Protein AF-A0A524CNY7-F1 (afdb_monomer_lite)

Secondary structure (DSSP, 8-state):
-HHHHHHHHHHHHHHHHHHHHHHHT-HHHHHHHHTTHHHHHHHHHHHHHHHHHHHHHHHHHHHTTS--GGG---S-SSHHHHHHHHHHHHHHHHHHHHHHHHHHGGGGTS--TTS-----

Sequence (120 aa):
MIEWINFICLILGVMLFCYFYTISLQPKKRSKTKGEQAWKQASLHRTIAGFFEFTIVLNIVLWIWFPIPQLNWKIHPNFLIGFIIGVIITIFGLILMIKGMIDAGSETIRPSETTEMYGG

Foldseek 3Di:
DVQVVLVVLLVVLVVLLCVLQVQLVPLVVCCVPVNPVSQVSSLVSLVVSVVSVVSNVVSVVVCVVRPPPVPPDAPDPDPVVSVVVVVVVVVVVVVVVVVVCVVCPPCSRGNDPPDDDDPD

Structure (mmCIF, N/CA/C/O backbone):
data_AF-A0A524CNY7-F1
#
_entry.id   AF-A0A524CNY7-F1
#
loop_
_atom_site.group_PDB
_atom_site.id
_atom_site.type_symbol
_atom_site.label_atom_id
_atom_site.label_alt_id
_atom_site.label_comp_id
_atom_site.label_asym_id
_atom_site.label_entity_id
_atom_site.label_seq_id
_atom_site.pdbx_PDB_ins_code
_atom_site.Cartn_x
_atom_site.Cartn_y
_atom_site.Cartn_z
_atom_site.occupancy
_atom_site.B_iso_or_equiv
_atom_site.auth_seq_id
_atom_site.auth_comp_id
_atom_site.auth_asym_id
_atom_site.auth_atom_id
_atom_site.pdbx_PDB_model_num
ATOM 1 N N . MET A 1 1 ? 18.105 -15.028 -6.477 1.00 88.00 1 MET A N 1
ATOM 2 C CA . MET A 1 1 ? 17.626 -15.265 -5.091 1.00 88.00 1 MET A CA 1
ATOM 3 C C . MET A 1 1 ? 16.965 -14.025 -4.491 1.00 88.00 1 MET A C 1
ATOM 5 O O . MET A 1 1 ? 15.888 -14.156 -3.924 1.00 88.00 1 MET A O 1
ATOM 9 N N . ILE A 1 2 ? 17.580 -12.840 -4.599 1.00 93.75 2 ILE A N 1
ATOM 10 C CA . ILE A 1 2 ? 17.047 -11.577 -4.050 1.00 93.75 2 ILE A CA 1
ATOM 11 C C . ILE A 1 2 ? 15.695 -11.207 -4.683 1.00 93.75 2 ILE A C 1
ATOM 13 O O . ILE A 1 2 ? 14.775 -10.822 -3.971 1.00 93.75 2 ILE A O 1
ATOM 17 N N . GLU A 1 3 ? 15.543 -11.402 -5.993 1.00 94.56 3 GLU A N 1
ATOM 18 C CA . GLU A 1 3 ? 14.304 -11.178 -6.744 1.00 94.56 3 GLU A CA 1
ATOM 19 C C . GLU A 1 3 ? 13.132 -12.020 -6.210 1.00 94.56 3 GLU A C 1
ATOM 21 O O . GLU A 1 3 ? 12.016 -11.523 -6.063 1.00 94.56 3 GLU A O 1
ATOM 26 N N . TRP A 1 4 ? 13.399 -13.270 -5.818 1.00 95.50 4 TRP A N 1
ATOM 27 C CA . TRP A 1 4 ? 12.403 -14.157 -5.212 1.00 95.50 4 TRP A CA 1
ATOM 28 C C . TRP A 1 4 ? 12.077 -13.771 -3.770 1.00 95.50 4 TRP A C 1
ATOM 30 O O . TRP A 1 4 ? 10.918 -13.851 -3.377 1.00 95.50 4 TRP A O 1
ATOM 40 N N . ILE A 1 5 ? 13.064 -13.310 -2.994 1.00 95.81 5 ILE A N 1
ATOM 41 C CA . ILE A 1 5 ? 12.825 -12.775 -1.646 1.00 95.81 5 ILE A CA 1
ATOM 42 C C . ILE A 1 5 ? 11.940 -11.527 -1.730 1.00 95.81 5 ILE A C 1
ATOM 44 O O . ILE A 1 5 ? 10.933 -11.463 -1.034 1.00 95.81 5 ILE A O 1
ATOM 48 N N . ASN A 1 6 ? 12.259 -10.585 -2.624 1.00 96.44 6 ASN A N 1
ATOM 49 C CA . ASN A 1 6 ? 11.445 -9.393 -2.881 1.00 96.44 6 ASN A CA 1
ATOM 50 C C . ASN A 1 6 ? 10.010 -9.773 -3.283 1.00 96.44 6 ASN A C 1
ATOM 52 O O . ASN A 1 6 ? 9.043 -9.244 -2.745 1.00 96.44 6 ASN A O 1
ATOM 56 N N . PHE A 1 7 ? 9.850 -10.755 -4.174 1.00 95.38 7 PHE A N 1
ATOM 57 C CA . PHE A 1 7 ? 8.524 -11.230 -4.564 1.00 95.38 7 PHE A CA 1
ATOM 58 C C . PHE A 1 7 ? 7.747 -11.870 -3.409 1.00 95.38 7 PHE A C 1
ATOM 60 O O . PHE A 1 7 ? 6.581 -11.547 -3.209 1.00 95.38 7 PHE A O 1
ATOM 67 N N . ILE A 1 8 ? 8.370 -12.738 -2.610 1.00 96.62 8 ILE A N 1
ATOM 68 C CA . ILE A 1 8 ? 7.708 -13.354 -1.450 1.00 96.62 8 ILE A CA 1
ATOM 69 C C . ILE A 1 8 ? 7.322 -12.279 -0.425 1.00 96.62 8 ILE A C 1
ATOM 71 O O . ILE A 1 8 ? 6.197 -12.292 0.073 1.00 96.62 8 ILE A O 1
ATOM 75 N N . CYS A 1 9 ? 8.209 -11.317 -0.153 1.00 97.06 9 CYS A N 1
ATOM 76 C CA . CYS A 1 9 ? 7.926 -10.172 0.713 1.00 97.06 9 CYS A CA 1
ATOM 77 C C . CYS A 1 9 ? 6.752 -9.335 0.193 1.00 97.06 9 CYS A C 1
ATOM 79 O O . CYS A 1 9 ? 5.884 -8.961 0.980 1.00 97.06 9 CYS A O 1
ATOM 81 N N . LEU A 1 10 ? 6.685 -9.091 -1.120 1.00 96.81 10 LEU A N 1
ATOM 82 C CA . LEU A 1 10 ? 5.558 -8.419 -1.763 1.00 96.81 10 LEU A CA 1
ATOM 83 C C . LEU A 1 10 ? 4.250 -9.186 -1.535 1.00 96.81 10 LEU A C 1
ATOM 85 O O . LEU A 1 10 ? 3.279 -8.600 -1.066 1.00 96.81 10 LEU A O 1
ATOM 89 N N . ILE A 1 11 ? 4.227 -10.492 -1.820 1.00 97.62 11 ILE A N 1
ATOM 90 C CA . ILE A 1 11 ? 3.025 -11.328 -1.673 1.00 97.62 11 ILE A CA 1
ATOM 91 C C . ILE A 1 11 ? 2.552 -11.375 -0.216 1.00 97.62 11 ILE A C 1
ATOM 93 O O . ILE A 1 11 ? 1.370 -11.154 0.056 1.00 97.62 11 ILE A O 1
ATOM 97 N N . LEU A 1 12 ? 3.465 -11.607 0.731 1.00 98.25 12 LEU A N 1
ATOM 98 C CA . LEU A 1 12 ? 3.138 -11.596 2.159 1.00 98.25 12 LEU A CA 1
ATOM 99 C C . LEU A 1 12 ? 2.657 -10.214 2.613 1.00 98.25 12 LEU A C 1
ATOM 101 O O . LEU A 1 12 ? 1.682 -10.124 3.358 1.00 98.25 12 LEU A O 1
ATOM 105 N N . GLY A 1 13 ? 3.293 -9.144 2.129 1.00 98.06 13 GLY A N 1
ATOM 106 C CA . GLY A 1 13 ? 2.878 -7.768 2.379 1.00 98.06 13 GLY A CA 1
ATOM 107 C C . GLY A 1 13 ? 1.446 -7.511 1.919 1.00 98.06 13 GLY A C 1
ATOM 108 O O . GLY A 1 13 ? 0.642 -7.023 2.708 1.00 98.06 13 GLY A O 1
ATOM 109 N N . VAL A 1 14 ? 1.095 -7.914 0.690 1.00 98.06 14 VAL A N 1
ATOM 110 C CA . VAL A 1 14 ? -0.273 -7.802 0.149 1.00 98.06 14 VAL A CA 1
ATOM 111 C C . VAL A 1 14 ? -1.267 -8.584 1.004 1.00 98.06 14 VAL A C 1
ATOM 113 O O . VAL A 1 14 ? -2.295 -8.036 1.396 1.00 98.06 14 VAL A O 1
ATOM 116 N N . MET A 1 15 ? -0.963 -9.837 1.352 1.00 98.38 15 MET A N 1
ATOM 117 C CA . MET A 1 15 ? -1.851 -10.653 2.187 1.00 98.38 15 MET A CA 1
ATOM 118 C C . MET A 1 15 ? -2.107 -10.016 3.559 1.00 98.38 15 MET A C 1
ATOM 120 O O . MET A 1 15 ? -3.256 -9.941 4.003 1.00 98.38 15 MET A O 1
ATOM 124 N N . LEU A 1 16 ? -1.051 -9.540 4.224 1.00 98.31 16 LEU A N 1
ATOM 125 C CA . LEU A 1 16 ? -1.146 -8.913 5.542 1.00 98.31 16 LEU A CA 1
ATOM 126 C C . LEU A 1 16 ? -1.852 -7.556 5.470 1.00 98.31 16 LEU A C 1
ATOM 128 O O . LEU A 1 16 ? -2.717 -7.286 6.305 1.00 98.31 16 LEU A O 1
ATOM 132 N N . PHE A 1 17 ? -1.558 -6.743 4.451 1.00 98.31 17 PHE A N 1
ATOM 133 C CA . PHE A 1 17 ? -2.292 -5.512 4.166 1.00 98.31 17 PHE A CA 1
ATOM 134 C C . PHE A 1 17 ? -3.787 -5.796 4.024 1.00 98.31 17 PHE A C 1
ATOM 136 O O . PHE A 1 17 ? -4.583 -5.238 4.775 1.00 98.31 17 PHE A O 1
ATOM 143 N N . CYS A 1 18 ? -4.174 -6.712 3.129 1.00 97.81 18 CYS A N 1
ATOM 144 C CA . CYS A 1 18 ? -5.575 -7.054 2.898 1.00 97.81 18 CYS A CA 1
ATOM 145 C C . CYS A 1 18 ? -6.260 -7.530 4.182 1.00 97.81 18 CYS A C 1
ATOM 147 O O . CYS A 1 18 ? -7.370 -7.088 4.483 1.00 97.81 18 CYS A O 1
ATOM 149 N N . TYR A 1 19 ? -5.599 -8.387 4.963 1.00 97.94 19 TYR A N 1
ATOM 150 C CA . TYR A 1 19 ? -6.128 -8.879 6.231 1.00 97.94 19 TYR A CA 1
ATOM 151 C C . TYR A 1 19 ? -6.374 -7.742 7.236 1.00 97.94 19 TYR A C 1
ATOM 153 O O . TYR A 1 19 ? -7.501 -7.554 7.705 1.00 97.94 19 TYR A O 1
ATOM 161 N N . PHE A 1 20 ? -5.346 -6.945 7.542 1.00 97.62 20 PHE A N 1
ATOM 162 C CA . PHE A 1 20 ? -5.448 -5.880 8.540 1.00 97.62 20 PHE A CA 1
ATOM 163 C C . PHE A 1 20 ? -6.355 -4.738 8.089 1.00 97.62 20 PHE A C 1
ATOM 165 O O . PHE A 1 20 ? -7.168 -4.251 8.882 1.00 97.62 20 PHE A O 1
ATOM 172 N N . TYR A 1 21 ? -6.284 -4.362 6.814 1.00 96.56 21 TYR A N 1
ATOM 173 C CA . TYR A 1 21 ? -7.129 -3.324 6.245 1.00 96.56 21 TYR A CA 1
ATOM 174 C C . TYR A 1 21 ? -8.603 -3.736 6.279 1.00 96.56 21 TYR A C 1
ATOM 176 O O . TYR A 1 21 ? -9.420 -3.004 6.833 1.00 96.56 21 TYR A O 1
ATOM 184 N N . THR A 1 22 ? -8.949 -4.948 5.830 1.00 95.69 22 THR A N 1
ATOM 185 C CA . THR A 1 22 ? -10.340 -5.447 5.854 1.00 95.69 22 THR A CA 1
ATOM 186 C C . THR A 1 22 ? -10.926 -5.450 7.265 1.00 95.69 22 THR A C 1
ATOM 188 O O . THR A 1 22 ? -12.080 -5.072 7.477 1.00 95.69 22 THR A O 1
ATOM 191 N N . ILE A 1 23 ? -10.122 -5.841 8.254 1.00 94.00 23 ILE A N 1
ATOM 192 C CA . ILE A 1 23 ? -10.515 -5.823 9.664 1.00 94.00 23 ILE A CA 1
ATOM 193 C C . ILE A 1 23 ? -10.704 -4.386 10.181 1.00 94.00 23 ILE A C 1
ATOM 195 O O . ILE A 1 23 ? -11.592 -4.147 11.008 1.00 94.00 23 ILE A O 1
ATOM 199 N N . SER A 1 24 ? -9.887 -3.439 9.711 1.00 94.19 24 SER A N 1
ATOM 200 C CA . SER A 1 24 ? -9.971 -2.020 10.081 1.00 94.19 24 SER A CA 1
ATOM 201 C C . SER A 1 24 ? -11.230 -1.327 9.547 1.00 94.19 24 SER A C 1
ATOM 203 O O . SER A 1 24 ? -11.705 -0.392 10.182 1.00 94.19 24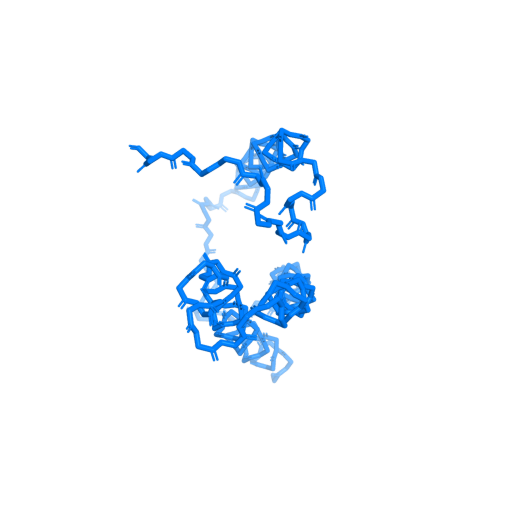 SER A O 1
ATOM 205 N N . LEU A 1 25 ? -11.814 -1.820 8.446 1.00 91.94 25 LEU A N 1
ATOM 206 C CA . LEU A 1 25 ? -13.017 -1.255 7.814 1.00 91.94 25 LEU A CA 1
ATOM 207 C C . LEU A 1 25 ? -14.329 -1.596 8.538 1.00 91.94 25 LEU A C 1
ATOM 209 O O . LEU A 1 25 ? -15.381 -1.066 8.193 1.00 91.94 25 LEU A O 1
ATOM 213 N N . GLN A 1 26 ? -14.305 -2.485 9.537 1.00 91.44 26 GLN A N 1
ATOM 214 C CA . GLN A 1 26 ? -15.521 -2.980 10.199 1.00 91.44 26 GLN A CA 1
ATOM 215 C C . GLN A 1 26 ? -15.649 -2.579 11.686 1.00 91.44 26 GLN A C 1
ATOM 217 O O . GLN A 1 26 ? -16.123 -3.399 12.487 1.00 91.44 26 GLN A O 1
ATOM 222 N N . PRO A 1 27 ? -15.271 -1.354 12.117 1.00 90.75 27 PRO A N 1
ATOM 223 C CA . PRO A 1 27 ? -15.294 -0.993 13.534 1.00 90.75 27 PRO A CA 1
ATOM 224 C C . PRO A 1 27 ? -16.713 -1.040 14.107 1.00 90.75 27 PRO A C 1
ATOM 226 O O . PRO A 1 27 ? -16.907 -1.615 15.172 1.00 90.75 27 PRO A O 1
ATOM 229 N N . LYS A 1 28 ? -17.722 -0.577 13.356 1.00 90.31 28 LYS A N 1
ATOM 230 C CA . LYS A 1 28 ? -19.141 -0.584 13.759 1.00 90.31 28 LYS A CA 1
ATOM 231 C C . LYS A 1 28 ? -19.719 -1.987 13.972 1.00 90.31 28 LYS A C 1
ATOM 233 O O . LYS A 1 28 ? -20.543 -2.207 14.854 1.00 90.31 28 LYS A O 1
ATOM 238 N N . LYS A 1 29 ? -19.293 -2.974 13.176 1.00 90.81 29 LYS A N 1
ATOM 239 C CA . LYS A 1 29 ? -19.693 -4.377 13.387 1.00 90.81 29 LYS A CA 1
ATOM 240 C C . LYS A 1 29 ? -19.050 -4.930 14.657 1.00 9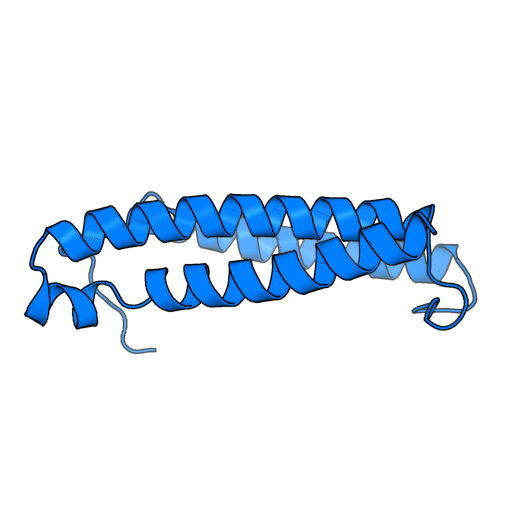0.81 29 LYS A C 1
ATOM 242 O O . LYS A 1 29 ? -19.698 -5.641 15.419 1.00 90.81 29 LYS A O 1
ATOM 247 N N . ARG A 1 30 ? -17.779 -4.593 14.889 1.00 91.12 30 ARG A N 1
ATOM 248 C CA . ARG A 1 30 ? -16.997 -5.071 16.036 1.00 91.12 30 ARG A CA 1
ATOM 249 C C . ARG A 1 30 ? -17.378 -4.378 17.344 1.00 91.12 30 ARG A C 1
ATOM 251 O O . ARG A 1 30 ? -17.316 -5.032 18.387 1.00 91.12 30 ARG A O 1
ATOM 258 N N . SER A 1 31 ? -17.819 -3.121 17.307 1.00 93.56 31 SER A N 1
ATOM 259 C CA . SER A 1 31 ? -18.239 -2.366 18.494 1.00 93.56 31 SER A CA 1
ATOM 260 C C . SER A 1 31 ? -19.445 -3.001 19.186 1.00 93.56 31 SER A C 1
ATOM 262 O O . SER A 1 31 ? -19.501 -2.989 20.409 1.00 93.56 31 SER A O 1
ATOM 264 N N . LYS A 1 32 ? -20.319 -3.708 18.452 1.00 92.12 32 LYS A N 1
ATOM 265 C CA . LYS A 1 32 ? -21.407 -4.518 19.042 1.00 92.12 32 LYS A CA 1
ATOM 266 C C . LYS A 1 32 ? -20.923 -5.548 20.070 1.00 92.12 32 LYS A C 1
ATOM 268 O O . LYS A 1 32 ? -21.668 -5.905 20.969 1.00 92.12 32 LYS A O 1
ATOM 273 N N . THR A 1 33 ? -19.692 -6.037 19.916 1.00 93.31 33 THR A N 1
ATOM 274 C CA . THR A 1 33 ? -19.088 -7.043 20.810 1.00 93.31 33 THR A CA 1
ATOM 275 C C . THR A 1 33 ? -18.006 -6.477 21.727 1.00 93.31 33 THR A C 1
ATOM 277 O O . THR A 1 33 ? -17.840 -6.963 22.838 1.00 93.31 33 THR A O 1
ATOM 280 N N . LYS A 1 34 ? -17.246 -5.473 21.268 1.00 89.75 34 LYS A N 1
ATOM 281 C CA . LYS A 1 34 ? -16.052 -4.945 21.958 1.00 89.75 34 LYS A CA 1
ATOM 282 C C . LYS A 1 34 ? -16.199 -3.491 22.427 1.00 89.75 34 LYS A C 1
ATOM 284 O O . LYS A 1 34 ? -15.244 -2.931 22.960 1.00 89.75 34 LYS A O 1
ATOM 289 N N . GLY A 1 35 ? -17.355 -2.869 22.200 1.00 91.62 35 GLY A N 1
ATOM 290 C CA . GLY A 1 35 ? -17.619 -1.468 22.528 1.00 91.62 35 GLY A CA 1
ATOM 291 C C . GLY A 1 35 ? -16.613 -0.508 21.890 1.00 91.62 35 GLY A C 1
ATOM 292 O O . GLY A 1 35 ? -16.142 -0.723 20.769 1.00 91.62 35 GLY A O 1
ATOM 293 N N . GLU A 1 36 ? -16.238 0.524 22.645 1.00 88.62 36 GLU A N 1
ATOM 294 C CA . GLU A 1 36 ? -15.321 1.590 22.221 1.00 88.62 36 GLU A CA 1
ATOM 295 C C . GLU A 1 36 ? -13.928 1.068 21.812 1.00 88.62 36 GLU A C 1
ATOM 297 O O . GLU A 1 36 ? -13.271 1.614 20.921 1.00 88.62 36 GLU A O 1
ATOM 302 N N . GLN A 1 37 ? -13.476 -0.048 22.402 1.00 91.25 37 GLN A N 1
ATOM 303 C CA . GLN A 1 37 ? -12.174 -0.639 22.073 1.00 91.25 37 GLN A CA 1
ATOM 304 C C . GLN A 1 37 ? -12.072 -1.055 20.599 1.00 91.25 37 GLN A C 1
ATOM 306 O O . GLN A 1 37 ? -10.966 -1.096 20.053 1.00 91.25 37 GLN A O 1
ATOM 311 N N . ALA A 1 38 ? -13.199 -1.341 19.936 1.00 92.75 38 ALA A N 1
ATOM 312 C CA . ALA A 1 38 ? -13.222 -1.684 18.518 1.00 92.75 38 ALA A CA 1
ATOM 313 C C . ALA A 1 38 ? -12.665 -0.560 17.631 1.00 92.75 38 ALA A C 1
ATOM 315 O O . ALA A 1 38 ? -11.969 -0.857 16.661 1.00 92.75 38 ALA A O 1
ATOM 316 N N . TRP A 1 39 ? -12.909 0.705 17.983 1.00 92.38 39 TRP A N 1
ATOM 317 C CA . TRP A 1 39 ? -12.450 1.873 17.226 1.00 92.38 39 TRP A CA 1
ATOM 318 C C . TRP A 1 39 ? -10.944 2.096 17.377 1.00 92.38 39 TRP A C 1
ATOM 320 O O . TRP A 1 39 ? -10.229 2.231 16.383 1.00 92.38 39 TRP A O 1
ATOM 330 N N . LYS A 1 40 ? -10.431 2.006 18.613 1.00 91.94 40 LYS A N 1
ATOM 331 C CA . LYS A 1 40 ? -8.983 2.072 18.892 1.00 91.94 40 LYS A CA 1
ATOM 332 C C . LYS A 1 40 ? -8.235 0.947 18.179 1.00 91.94 40 LYS A C 1
ATOM 334 O O . LYS A 1 40 ? -7.213 1.180 17.536 1.00 91.94 40 LYS A O 1
ATOM 339 N N . GLN A 1 41 ? -8.787 -0.266 18.233 1.00 93.94 41 GLN A N 1
ATOM 340 C CA . GLN A 1 41 ? -8.254 -1.406 17.496 1.00 93.94 41 GLN A CA 1
ATOM 341 C C . GLN A 1 41 ? -8.294 -1.160 15.989 1.00 93.94 41 GLN A C 1
ATOM 343 O O . GLN A 1 41 ? -7.307 -1.440 15.322 1.00 93.94 41 GLN A O 1
ATOM 348 N N . ALA A 1 42 ? -9.394 -0.661 15.426 1.00 94.19 42 ALA A N 1
ATOM 349 C CA . ALA A 1 42 ? -9.483 -0.389 13.993 1.00 94.19 42 ALA A CA 1
ATOM 350 C C . ALA A 1 42 ? -8.405 0.599 13.530 1.00 94.19 42 ALA A C 1
ATOM 352 O O . ALA A 1 42 ? -7.736 0.320 12.540 1.00 94.19 42 ALA A O 1
ATOM 353 N N . SER A 1 43 ? -8.158 1.668 14.294 1.00 94.06 43 SER A N 1
ATOM 354 C CA . SER A 1 43 ? -7.065 2.602 14.002 1.00 94.06 43 SER A CA 1
ATOM 355 C C . SER A 1 43 ? -5.694 1.918 14.012 1.00 94.06 43 SER A C 1
ATOM 357 O O . SER A 1 43 ? -4.930 2.070 13.063 1.00 94.06 43 SER A O 1
ATOM 359 N N . LEU A 1 44 ? -5.412 1.082 15.020 1.00 95.50 44 LEU A N 1
ATOM 360 C CA . LEU A 1 44 ? -4.165 0.313 15.078 1.00 95.50 44 LEU A CA 1
ATOM 361 C C . LEU A 1 44 ? -3.999 -0.610 13.861 1.00 95.50 44 LEU A C 1
ATOM 363 O O . LEU A 1 44 ? -2.939 -0.615 13.240 1.00 95.50 44 LEU A O 1
ATOM 367 N N . HIS A 1 45 ? -5.041 -1.362 13.491 1.00 96.44 45 HIS A N 1
ATOM 368 C CA . HIS A 1 45 ? -4.994 -2.229 12.308 1.00 96.44 45 HIS A CA 1
ATOM 369 C C . HIS A 1 45 ? -4.763 -1.420 11.025 1.00 96.44 45 HIS A C 1
ATOM 371 O O . HIS A 1 45 ? -4.055 -1.891 10.143 1.00 96.44 45 HIS A O 1
ATOM 377 N N . ARG A 1 46 ? -5.305 -0.200 10.930 1.00 95.56 46 ARG A N 1
ATOM 378 C CA . ARG A 1 46 ? -5.103 0.694 9.782 1.00 95.56 46 ARG A CA 1
ATOM 379 C C . ARG A 1 46 ? -3.669 1.202 9.690 1.00 95.56 46 ARG A C 1
ATOM 381 O O . ARG A 1 46 ? -3.102 1.203 8.606 1.00 95.56 46 ARG A O 1
ATOM 388 N N . THR A 1 47 ? -3.055 1.546 10.822 1.00 95.69 47 THR A N 1
ATOM 389 C CA . THR A 1 47 ? -1.630 1.905 10.878 1.00 95.69 47 THR A CA 1
ATOM 390 C C . THR A 1 47 ? -0.740 0.728 10.480 1.00 95.69 47 THR A C 1
ATOM 392 O O . THR A 1 47 ? 0.184 0.895 9.689 1.00 95.69 47 THR A O 1
ATOM 395 N N . ILE A 1 48 ? -1.037 -0.476 10.983 1.00 97.38 48 ILE A N 1
ATOM 396 C CA . ILE A 1 48 ? -0.313 -1.699 10.608 1.00 97.38 48 ILE A CA 1
ATOM 397 C C . ILE A 1 48 ? -0.485 -1.985 9.109 1.00 97.38 48 ILE A C 1
ATOM 399 O O . ILE A 1 48 ? 0.490 -2.294 8.430 1.00 97.38 48 ILE A O 1
ATOM 403 N N . ALA A 1 49 ? -1.701 -1.839 8.575 1.00 97.12 49 ALA A N 1
ATOM 404 C CA . ALA A 1 49 ? -1.951 -1.958 7.145 1.00 97.12 49 ALA A CA 1
ATOM 405 C C . ALA A 1 49 ? -1.123 -0.933 6.353 1.00 97.12 49 ALA A C 1
ATOM 407 O O . ALA A 1 49 ? -0.413 -1.332 5.441 1.00 97.12 49 ALA A O 1
ATOM 408 N N . GLY A 1 50 ? -1.105 0.342 6.751 1.00 95.50 50 GLY A N 1
ATOM 409 C CA . GLY A 1 50 ? -0.289 1.373 6.095 1.00 95.50 50 GLY A CA 1
ATOM 410 C C . GLY A 1 50 ? 1.212 1.048 6.068 1.00 95.50 50 GLY A C 1
ATOM 411 O O . GLY A 1 50 ? 1.888 1.314 5.077 1.00 95.50 50 GLY A O 1
ATOM 412 N N . PHE A 1 51 ? 1.745 0.396 7.106 1.00 97.12 51 PHE A N 1
ATOM 413 C CA . PHE A 1 51 ? 3.124 -0.108 7.088 1.00 97.12 51 PHE A CA 1
ATOM 414 C C . PHE A 1 51 ? 3.339 -1.200 6.023 1.00 97.12 51 PHE A C 1
ATOM 416 O O . PHE A 1 51 ? 4.340 -1.181 5.298 1.00 97.12 51 PHE A O 1
ATOM 423 N N . PHE A 1 52 ? 2.400 -2.141 5.889 1.00 98.06 52 PHE A N 1
ATOM 424 C CA . PHE A 1 52 ? 2.460 -3.154 4.831 1.00 98.06 52 PHE A CA 1
ATOM 425 C C . PHE A 1 52 ? 2.254 -2.551 3.439 1.00 98.06 52 PHE A C 1
ATOM 427 O O . PHE A 1 52 ? 2.950 -2.954 2.515 1.00 98.06 52 PHE A O 1
ATOM 434 N N . GLU A 1 53 ? 1.384 -1.553 3.289 1.00 96.25 53 GLU A N 1
ATOM 435 C CA . GLU A 1 53 ? 1.217 -0.789 2.048 1.00 96.25 53 GLU A CA 1
ATOM 436 C C . GLU A 1 53 ? 2.525 -0.116 1.623 1.00 96.25 53 GLU A C 1
ATOM 438 O O . GLU A 1 53 ? 2.974 -0.281 0.489 1.00 96.25 53 GLU A O 1
ATOM 443 N N . PHE A 1 54 ? 3.209 0.554 2.552 1.00 95.75 54 PHE A N 1
ATOM 444 C CA . PHE A 1 54 ? 4.530 1.120 2.291 1.00 95.75 54 PHE A CA 1
ATOM 445 C C . PHE A 1 54 ? 5.547 0.043 1.883 1.00 95.75 54 PHE A C 1
ATOM 447 O O . PHE A 1 54 ? 6.302 0.219 0.926 1.00 95.75 54 PHE A O 1
ATOM 454 N N . THR A 1 55 ? 5.524 -1.109 2.559 1.00 97.00 55 THR A N 1
ATOM 455 C CA . THR A 1 55 ? 6.375 -2.256 2.214 1.00 97.00 55 THR A CA 1
ATOM 456 C C . THR A 1 55 ? 6.087 -2.758 0.794 1.00 97.00 55 THR A C 1
ATOM 458 O O . THR A 1 55 ? 7.022 -3.019 0.039 1.00 97.00 55 THR A O 1
ATOM 461 N N . ILE A 1 56 ? 4.817 -2.851 0.390 1.00 97.62 56 ILE A N 1
ATOM 462 C CA . ILE A 1 56 ? 4.397 -3.226 -0.970 1.00 97.62 56 ILE A CA 1
ATOM 463 C C . ILE A 1 56 ? 4.969 -2.243 -1.994 1.00 97.62 56 ILE A C 1
ATOM 465 O O . ILE A 1 56 ? 5.603 -2.676 -2.957 1.00 97.62 56 ILE A O 1
ATOM 469 N N . VAL A 1 57 ? 4.817 -0.933 -1.764 1.00 94.81 57 VAL A N 1
ATOM 470 C CA . VAL A 1 57 ? 5.355 0.109 -2.655 1.00 94.81 57 VAL A CA 1
ATOM 471 C C . VAL A 1 57 ? 6.871 -0.028 -2.804 1.00 94.81 57 VAL A C 1
ATOM 473 O O . VAL A 1 57 ? 7.373 -0.010 -3.927 1.00 94.81 57 VAL A O 1
ATOM 476 N N . LEU A 1 58 ? 7.602 -0.243 -1.704 1.00 95.69 58 LEU A N 1
ATOM 477 C CA . LEU A 1 58 ? 9.047 -0.478 -1.758 1.00 95.69 58 LEU A CA 1
ATOM 478 C C . LEU A 1 58 ? 9.408 -1.717 -2.586 1.00 95.69 58 LEU A C 1
ATOM 480 O O . LEU A 1 58 ? 10.311 -1.638 -3.415 1.00 95.69 58 LEU A O 1
ATOM 484 N N . ASN A 1 59 ? 8.705 -2.842 -2.413 1.00 96.19 59 ASN A N 1
ATOM 485 C CA . ASN A 1 59 ? 8.985 -4.061 -3.182 1.00 96.19 59 ASN A CA 1
ATOM 486 C C . ASN A 1 59 ? 8.659 -3.891 -4.681 1.00 96.19 59 ASN A C 1
ATOM 488 O O . ASN A 1 59 ? 9.377 -4.434 -5.523 1.00 96.19 59 ASN A O 1
ATOM 492 N N . ILE A 1 60 ? 7.616 -3.122 -5.027 1.00 92.06 60 ILE A N 1
ATOM 493 C CA . ILE A 1 60 ? 7.290 -2.760 -6.420 1.00 92.06 60 ILE A CA 1
ATOM 494 C C . ILE A 1 60 ? 8.404 -1.900 -7.021 1.00 92.06 60 ILE A C 1
ATOM 496 O O . ILE A 1 60 ? 8.843 -2.152 -8.140 1.00 92.06 60 ILE A O 1
ATOM 500 N N . VAL A 1 61 ? 8.899 -0.911 -6.274 1.00 91.06 61 VAL A N 1
ATOM 501 C CA . VAL A 1 61 ? 10.025 -0.072 -6.699 1.00 91.06 61 VAL A CA 1
ATOM 502 C C . VAL A 1 61 ? 11.276 -0.939 -6.896 1.00 91.06 61 VAL A C 1
ATOM 504 O O . VAL A 1 61 ? 11.887 -0.887 -7.960 1.00 91.06 61 VAL A O 1
ATOM 507 N N . LEU A 1 62 ? 11.597 -1.830 -5.951 1.00 92.88 62 LEU A N 1
ATOM 508 C CA . LEU A 1 62 ? 12.711 -2.783 -6.064 1.00 92.88 62 LEU A CA 1
ATOM 509 C C . LEU A 1 62 ? 12.599 -3.724 -7.273 1.00 92.88 62 LEU A C 1
ATOM 511 O O . LEU A 1 62 ? 13.626 -4.106 -7.837 1.00 92.88 62 LEU A O 1
ATOM 515 N N . TRP A 1 63 ? 11.383 -4.051 -7.721 1.00 91.25 63 TRP A N 1
ATOM 516 C CA . TRP A 1 63 ? 11.148 -4.872 -8.914 1.00 91.25 63 TRP A CA 1
ATOM 517 C C . TRP A 1 63 ? 11.734 -4.262 -10.195 1.00 91.25 63 TRP A C 1
ATOM 519 O O . TRP A 1 63 ? 12.053 -4.996 -11.127 1.00 91.25 63 TRP A O 1
ATOM 529 N N . ILE A 1 64 ? 11.921 -2.938 -10.249 1.00 86.62 64 ILE A N 1
ATOM 530 C CA . ILE A 1 64 ? 12.556 -2.260 -11.391 1.00 86.62 64 ILE A CA 1
ATOM 531 C C . ILE A 1 64 ? 14.004 -2.744 -11.571 1.00 86.62 64 ILE A C 1
ATOM 533 O O . ILE A 1 64 ? 14.451 -2.931 -12.703 1.00 86.62 64 ILE A O 1
ATOM 537 N N . TRP A 1 65 ? 14.726 -2.979 -10.469 1.00 90.19 65 TRP A N 1
ATOM 538 C CA . TRP A 1 65 ? 16.122 -3.437 -10.487 1.00 90.19 65 TRP A CA 1
ATOM 539 C C . TRP A 1 65 ? 16.263 -4.954 -10.335 1.00 90.19 65 TRP A C 1
ATOM 541 O O . TRP A 1 65 ? 17.207 -5.530 -10.873 1.00 90.19 65 TRP A O 1
ATOM 551 N N . PHE A 1 66 ? 15.328 -5.607 -9.639 1.00 92.06 66 PHE A N 1
ATOM 552 C CA . PHE A 1 66 ? 15.364 -7.047 -9.358 1.00 92.06 66 PHE A CA 1
ATOM 553 C C . PHE A 1 66 ? 14.097 -7.774 -9.846 1.00 92.06 66 PHE A C 1
ATOM 555 O O . PHE A 1 66 ? 13.396 -8.391 -9.036 1.00 92.06 66 PHE A O 1
ATOM 562 N N . PRO A 1 67 ? 13.761 -7.718 -11.149 1.00 92.50 67 PRO A N 1
ATOM 563 C CA . PRO A 1 67 ? 12.592 -8.414 -11.666 1.00 92.50 67 PRO A CA 1
ATOM 564 C C . PRO A 1 67 ? 12.836 -9.924 -11.709 1.00 92.50 67 PRO A C 1
ATOM 566 O O . PRO A 1 67 ? 13.926 -10.381 -12.057 1.00 92.50 67 PRO A O 1
ATOM 569 N N . ILE A 1 68 ? 11.792 -10.715 -11.454 1.00 94.06 68 ILE A N 1
ATOM 570 C CA . ILE A 1 68 ? 11.807 -12.145 -11.786 1.00 94.06 68 ILE A CA 1
ATOM 571 C C . ILE A 1 68 ? 11.714 -12.265 -13.316 1.00 94.06 68 ILE A C 1
ATOM 573 O O . ILE A 1 68 ? 10.684 -11.873 -13.872 1.00 94.06 68 ILE A O 1
ATOM 577 N N . PRO A 1 69 ? 12.732 -12.796 -14.026 1.00 90.25 69 PRO A N 1
ATOM 578 C CA . PRO A 1 69 ? 12.775 -12.765 -15.492 1.00 90.25 69 PRO A CA 1
ATOM 579 C C . PRO A 1 69 ? 11.546 -13.381 -16.170 1.00 90.25 69 PRO A C 1
ATOM 581 O O . PRO A 1 69 ? 11.068 -12.859 -17.173 1.00 90.25 69 PRO A O 1
ATOM 584 N N . GLN A 1 70 ? 10.999 -14.452 -15.592 1.00 91.62 70 GLN A N 1
ATOM 585 C CA . GLN A 1 70 ? 9.825 -15.169 -16.098 1.00 91.62 70 GLN A CA 1
ATOM 586 C C . GLN A 1 70 ? 8.518 -14.377 -15.937 1.00 91.62 70 GLN A C 1
ATOM 588 O O . GLN A 1 70 ? 7.552 -14.642 -16.644 1.00 91.62 70 GLN A O 1
ATOM 593 N N . LEU A 1 71 ? 8.484 -13.417 -15.009 1.00 88.88 71 LEU A N 1
ATOM 594 C CA . LEU A 1 71 ? 7.321 -12.582 -14.694 1.00 88.88 71 LEU A CA 1
ATOM 595 C C . LEU A 1 71 ? 7.533 -11.119 -15.108 1.00 88.88 71 LEU A C 1
ATOM 597 O O . LEU A 1 71 ? 6.731 -10.256 -14.756 1.00 88.88 71 LEU A O 1
ATOM 601 N N . ASN A 1 72 ? 8.613 -10.820 -15.838 1.00 85.69 72 ASN A N 1
ATOM 602 C CA . ASN A 1 72 ? 8.968 -9.465 -16.246 1.00 85.69 72 ASN A CA 1
ATOM 603 C C . ASN A 1 72 ? 8.106 -8.997 -17.429 1.00 85.69 72 ASN A C 1
ATOM 605 O O . ASN A 1 72 ? 8.569 -8.863 -18.566 1.00 85.69 72 ASN A O 1
ATOM 609 N N . TRP A 1 73 ? 6.822 -8.791 -17.153 1.00 85.25 73 TRP A N 1
ATOM 610 C CA . TRP A 1 73 ? 5.871 -8.256 -18.109 1.00 85.25 73 TRP A CA 1
ATOM 611 C C . TRP A 1 73 ? 6.054 -6.745 -18.263 1.00 85.25 73 TRP A C 1
ATOM 613 O O . TRP A 1 73 ? 6.208 -6.011 -17.287 1.00 85.25 73 TRP A O 1
ATOM 623 N N . LYS A 1 74 ? 6.017 -6.274 -19.510 1.00 86.38 74 LYS A N 1
ATOM 624 C CA . LYS A 1 74 ? 6.131 -4.855 -19.849 1.00 86.38 74 LYS A CA 1
ATOM 625 C C . LYS A 1 74 ? 4.796 -4.357 -20.378 1.00 86.38 74 LYS A C 1
ATOM 627 O O . LYS A 1 74 ? 4.233 -4.972 -21.277 1.00 86.38 74 LYS A O 1
ATOM 632 N N . ILE A 1 75 ? 4.365 -3.193 -19.893 1.00 87.12 75 ILE A N 1
ATOM 633 C CA . ILE A 1 75 ? 3.177 -2.486 -20.399 1.00 87.12 75 ILE A CA 1
ATOM 634 C C . ILE A 1 75 ? 3.305 -2.218 -21.905 1.00 87.12 75 ILE A C 1
ATOM 636 O O . ILE A 1 75 ? 2.339 -2.340 -22.651 1.00 87.12 75 ILE A O 1
ATOM 640 N N . HIS A 1 76 ? 4.511 -1.860 -22.356 1.00 93.06 76 HIS A N 1
ATOM 641 C CA . HIS A 1 76 ? 4.808 -1.593 -23.757 1.00 93.06 76 HIS A CA 1
ATOM 642 C C . HIS A 1 76 ? 6.261 -1.997 -24.085 1.00 93.06 76 HIS A C 1
ATOM 644 O O . HIS A 1 76 ? 7.137 -1.817 -23.232 1.00 93.06 76 HIS A O 1
ATOM 650 N N . PRO A 1 77 ? 6.569 -2.508 -25.298 1.00 90.75 77 PRO A N 1
ATOM 651 C CA . PRO A 1 77 ? 7.939 -2.883 -25.673 1.00 90.75 77 PRO A CA 1
ATOM 652 C C . PRO A 1 77 ? 8.935 -1.715 -25.616 1.00 90.75 77 PRO A C 1
ATOM 654 O O . PRO A 1 77 ? 10.084 -1.892 -25.216 1.00 90.75 77 PRO A O 1
ATOM 657 N N . ASN A 1 78 ? 8.486 -0.512 -25.994 1.00 93.88 78 ASN A N 1
ATOM 658 C CA . ASN A 1 78 ? 9.258 0.724 -25.854 1.00 93.88 78 ASN A CA 1
ATOM 659 C C . ASN A 1 78 ? 9.213 1.224 -24.400 1.00 93.88 78 ASN A C 1
ATOM 661 O O . ASN A 1 78 ? 8.140 1.566 -23.897 1.00 93.88 78 ASN A O 1
ATOM 665 N N . PHE A 1 79 ? 10.389 1.311 -23.772 1.00 88.50 79 PHE A N 1
ATOM 666 C CA . PHE A 1 79 ? 10.561 1.747 -22.386 1.00 88.50 79 PHE A CA 1
ATOM 667 C C . PHE A 1 79 ? 9.979 3.138 -22.113 1.00 88.50 79 PHE A C 1
ATOM 669 O O . PHE A 1 79 ? 9.281 3.309 -21.120 1.00 88.50 79 PHE A O 1
ATOM 676 N N . LEU A 1 80 ? 10.217 4.113 -22.996 1.00 93.75 80 LEU A N 1
ATOM 677 C CA . LEU A 1 80 ? 9.770 5.492 -22.793 1.00 93.75 80 LEU A CA 1
ATOM 678 C C . LEU A 1 80 ? 8.241 5.586 -22.799 1.00 93.75 80 LEU A C 1
ATOM 680 O O . LEU A 1 80 ? 7.663 6.259 -21.951 1.00 93.75 80 LEU A O 1
ATOM 684 N N . ILE A 1 81 ? 7.584 4.859 -23.708 1.00 95.69 81 ILE A N 1
ATOM 685 C CA . ILE A 1 81 ? 6.117 4.791 -23.766 1.00 95.69 81 ILE A CA 1
ATOM 686 C C . ILE A 1 81 ? 5.567 4.147 -22.488 1.00 95.69 81 ILE A C 1
ATOM 688 O O . ILE A 1 81 ? 4.672 4.705 -21.858 1.00 95.69 81 ILE A O 1
ATOM 692 N N . GLY A 1 82 ? 6.132 3.010 -22.063 1.00 92.38 82 GLY A N 1
ATOM 693 C CA . GLY A 1 82 ? 5.729 2.350 -20.817 1.00 92.38 82 GLY A CA 1
ATOM 694 C C . GLY A 1 82 ? 5.931 3.235 -19.582 1.00 92.38 82 GLY A C 1
ATOM 695 O O . GLY A 1 82 ? 5.057 3.292 -18.719 1.00 92.38 82 GLY A O 1
ATOM 696 N N . PHE A 1 83 ? 7.041 3.974 -19.527 1.00 89.81 83 PHE A N 1
ATOM 697 C CA . PHE A 1 83 ? 7.343 4.921 -18.456 1.00 89.81 83 PHE A CA 1
ATOM 698 C C . PHE A 1 83 ? 6.330 6.070 -18.403 1.00 89.81 83 PHE A C 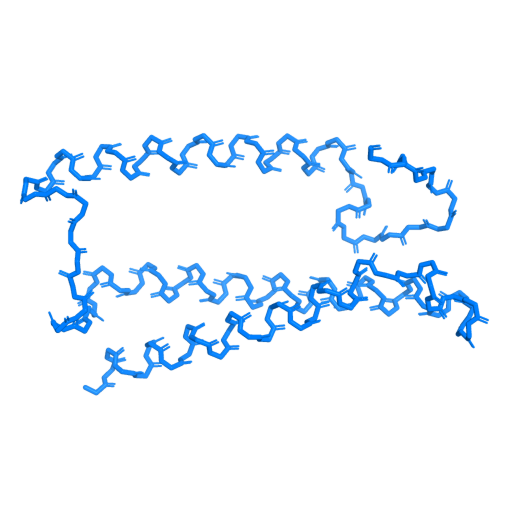1
ATOM 700 O O . PHE A 1 83 ? 5.784 6.343 -17.337 1.00 89.81 83 PHE A O 1
ATOM 707 N N . ILE A 1 84 ? 6.019 6.697 -19.545 1.00 95.75 84 ILE A N 1
ATOM 708 C CA . ILE A 1 84 ? 5.016 7.773 -19.622 1.00 95.75 84 ILE A CA 1
ATOM 709 C C . ILE A 1 84 ? 3.649 7.269 -19.144 1.00 95.75 84 ILE A C 1
ATOM 711 O O . ILE A 1 84 ? 3.011 7.929 -18.325 1.00 95.75 84 ILE A O 1
ATOM 715 N N . ILE A 1 85 ? 3.222 6.083 -19.593 1.00 95.06 85 ILE A N 1
ATOM 716 C CA . ILE A 1 85 ? 1.963 5.467 -19.145 1.00 95.06 85 ILE A CA 1
ATOM 717 C C . ILE A 1 85 ? 1.978 5.257 -17.623 1.00 95.06 85 ILE A C 1
ATOM 719 O O . ILE A 1 85 ? 1.027 5.640 -16.942 1.00 95.06 85 ILE A O 1
ATOM 723 N N . GLY A 1 86 ? 3.065 4.703 -17.079 1.00 90.94 86 GLY A N 1
ATOM 724 C CA . GLY A 1 86 ? 3.215 4.481 -15.640 1.00 90.94 86 GLY A CA 1
ATOM 725 C C . GLY A 1 86 ? 3.154 5.775 -14.821 1.00 90.94 86 GLY A C 1
ATOM 726 O O . GLY A 1 86 ? 2.464 5.823 -13.801 1.00 90.94 86 GLY A O 1
ATOM 727 N N . VAL A 1 87 ? 3.812 6.841 -15.287 1.00 92.69 87 VAL A N 1
ATOM 728 C CA . VAL A 1 87 ? 3.780 8.165 -14.642 1.00 92.69 87 VAL A CA 1
ATOM 729 C C . VAL A 1 87 ? 2.366 8.740 -14.650 1.00 92.69 87 VAL A C 1
ATOM 731 O O . VAL A 1 87 ? 1.894 9.192 -13.609 1.00 92.69 87 VAL A O 1
ATOM 734 N N . ILE A 1 88 ? 1.665 8.678 -15.785 1.00 97.00 88 ILE A N 1
ATOM 735 C CA . ILE A 1 88 ? 0.289 9.178 -15.902 1.00 97.00 88 ILE A CA 1
ATOM 736 C C . ILE A 1 88 ? -0.633 8.450 -14.916 1.00 97.00 88 ILE A C 1
ATOM 738 O O . ILE A 1 88 ? -1.326 9.103 -14.135 1.00 97.00 88 ILE A O 1
ATOM 742 N N . ILE A 1 89 ? -0.603 7.112 -14.899 1.00 94.62 89 ILE A N 1
ATOM 743 C CA . ILE A 1 89 ? -1.417 6.300 -13.979 1.00 94.62 89 ILE A CA 1
ATOM 744 C C . ILE A 1 89 ? -1.101 6.652 -12.521 1.00 94.62 89 ILE A C 1
ATOM 746 O O . ILE A 1 89 ? -2.017 6.854 -11.725 1.00 94.62 89 ILE A O 1
ATOM 750 N N . THR A 1 90 ? 0.185 6.773 -12.183 1.00 90.94 90 THR A N 1
ATOM 751 C CA . THR A 1 90 ? 0.626 7.105 -10.822 1.00 90.94 90 THR A CA 1
ATOM 752 C C . THR A 1 90 ? 0.121 8.479 -10.392 1.00 90.94 90 THR A C 1
ATOM 754 O O . THR A 1 90 ? -0.420 8.609 -9.298 1.00 90.94 90 THR A O 1
ATOM 757 N N . ILE A 1 91 ? 0.236 9.499 -11.250 1.00 95.50 91 ILE A N 1
ATOM 758 C CA . ILE A 1 91 ? -0.236 10.857 -10.944 1.00 95.50 91 ILE A CA 1
ATOM 759 C C . ILE A 1 91 ? -1.747 10.860 -10.700 1.00 95.50 91 ILE A C 1
ATOM 761 O O . ILE A 1 91 ? -2.195 11.385 -9.682 1.00 95.50 91 ILE A O 1
ATOM 765 N N . PHE A 1 92 ? -2.536 10.245 -11.587 1.00 97.31 92 PHE A N 1
ATOM 766 C CA . PHE A 1 92 ? -3.989 10.179 -11.408 1.00 97.31 92 PHE A CA 1
ATOM 767 C C . PHE A 1 92 ? -4.381 9.421 -10.137 1.00 97.31 92 PHE A C 1
ATOM 769 O O . PHE A 1 92 ? -5.229 9.895 -9.379 1.00 97.31 92 PHE A O 1
ATOM 776 N N . GLY A 1 93 ? -3.731 8.286 -9.867 1.00 94.75 93 GLY A N 1
ATOM 777 C CA . GLY A 1 93 ? -3.945 7.520 -8.641 1.00 94.75 93 GLY A CA 1
ATOM 778 C C . GLY A 1 93 ? -3.632 8.334 -7.384 1.00 94.75 93 GLY A C 1
ATOM 779 O O . GLY A 1 93 ? -4.442 8.367 -6.460 1.00 94.75 93 GLY A O 1
ATOM 780 N N . LEU A 1 94 ? -2.507 9.056 -7.372 1.00 93.81 94 LEU A N 1
ATOM 781 C CA . LEU A 1 94 ? -2.117 9.911 -6.250 1.00 93.81 94 LEU A CA 1
ATOM 782 C C . LEU A 1 94 ? -3.093 11.067 -6.034 1.00 93.81 94 LEU A C 1
ATOM 784 O O . LEU A 1 94 ? -3.437 11.344 -4.891 1.00 93.81 94 LEU A O 1
ATOM 788 N N . ILE A 1 95 ? -3.573 11.718 -7.098 1.00 97.31 95 ILE A N 1
ATOM 789 C CA . ILE A 1 95 ? -4.565 12.798 -6.977 1.00 97.31 95 ILE A CA 1
ATOM 790 C C . ILE A 1 95 ? -5.841 12.276 -6.310 1.00 97.31 95 ILE A C 1
ATOM 792 O O . ILE A 1 95 ? -6.337 12.899 -5.370 1.00 97.31 95 ILE A O 1
ATOM 796 N N . LEU A 1 96 ? -6.355 11.127 -6.763 1.00 96.44 96 LEU A N 1
ATOM 797 C CA . LEU A 1 96 ? -7.552 10.512 -6.184 1.00 96.44 96 LEU A CA 1
ATOM 798 C C . LEU A 1 96 ? -7.335 10.117 -4.721 1.00 96.44 96 LEU A C 1
ATOM 800 O O . LEU A 1 96 ? -8.180 10.413 -3.877 1.00 96.44 96 LEU A O 1
ATOM 804 N N . MET A 1 97 ? -6.193 9.500 -4.413 1.00 92.56 97 MET A N 1
ATOM 805 C CA . MET A 1 97 ? -5.841 9.097 -3.053 1.00 92.56 97 MET A CA 1
ATOM 806 C C . MET A 1 97 ? -5.725 10.307 -2.122 1.00 92.56 97 MET A C 1
ATOM 808 O O . MET A 1 97 ? -6.356 10.327 -1.070 1.00 92.56 97 MET A O 1
ATOM 812 N N . ILE A 1 98 ? -4.968 11.335 -2.517 1.00 94.38 98 ILE A N 1
ATOM 813 C CA . ILE A 1 98 ? -4.762 12.547 -1.715 1.00 94.38 98 ILE A CA 1
ATOM 814 C C . ILE A 1 98 ? -6.090 13.259 -1.484 1.00 94.38 98 ILE A C 1
ATOM 816 O O . ILE A 1 98 ? -6.380 13.638 -0.352 1.00 94.38 98 ILE A O 1
ATOM 820 N N . LYS A 1 99 ? -6.919 13.401 -2.523 1.00 96.12 99 LYS A N 1
ATOM 821 C CA . LYS A 1 99 ? -8.249 13.990 -2.372 1.00 96.12 99 LYS A CA 1
ATOM 822 C C . LYS A 1 99 ? -9.099 13.189 -1.384 1.00 96.12 99 LYS A C 1
ATOM 824 O O . LYS A 1 99 ? -9.625 13.772 -0.447 1.00 96.12 99 LYS A O 1
ATOM 829 N N . GLY A 1 100 ? -9.149 11.863 -1.525 1.00 91.31 100 GLY A N 1
ATOM 830 C CA . GLY A 1 100 ? -9.870 10.995 -0.591 1.00 91.31 100 GLY A CA 1
ATOM 831 C C . GLY A 1 100 ? -9.359 11.098 0.851 1.00 91.31 100 GLY A C 1
ATOM 832 O O . GLY A 1 100 ? -10.158 11.111 1.781 1.00 91.31 100 GLY A O 1
ATOM 833 N N . MET A 1 101 ? -8.044 11.227 1.049 1.00 91.31 101 MET A N 1
ATOM 834 C CA . MET A 1 101 ? -7.445 11.440 2.373 1.00 91.31 101 MET A CA 1
ATOM 835 C C . MET A 1 101 ? -7.807 12.805 2.968 1.00 91.31 101 MET A C 1
ATOM 837 O O . MET A 1 101 ? -8.055 12.897 4.169 1.00 91.31 101 MET A O 1
ATOM 841 N N . ILE A 1 102 ? -7.827 13.861 2.150 1.00 92.88 102 ILE A N 1
ATOM 842 C CA . ILE A 1 102 ? -8.237 15.206 2.576 1.00 92.88 102 ILE A CA 1
ATOM 843 C C . ILE A 1 102 ? -9.714 15.195 2.971 1.00 92.88 102 ILE A C 1
ATOM 845 O O . ILE A 1 102 ? -10.048 15.648 4.063 1.00 92.88 102 ILE A O 1
ATOM 849 N N . ASP A 1 103 ? -10.569 14.623 2.123 1.00 90.81 103 ASP A N 1
ATOM 850 C CA . ASP A 1 103 ? -12.015 14.553 2.339 1.00 90.81 103 ASP A CA 1
ATOM 851 C C . ASP A 1 103 ? -12.359 13.707 3.582 1.00 90.81 103 ASP A C 1
ATOM 853 O O . ASP A 1 103 ? -13.260 14.053 4.343 1.00 90.81 103 ASP A O 1
ATOM 857 N N . ALA A 1 104 ? -11.611 12.627 3.837 1.00 88.31 104 ALA A N 1
ATOM 858 C CA . ALA A 1 104 ? -11.774 11.800 5.033 1.00 88.31 104 ALA A CA 1
ATOM 859 C C . ALA A 1 104 ? -11.145 12.417 6.299 1.00 88.31 104 ALA A C 1
ATOM 861 O O . ALA A 1 10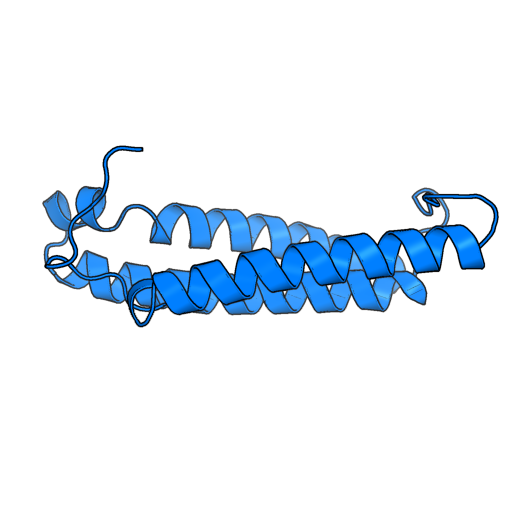4 ? -11.526 12.069 7.419 1.00 88.31 104 ALA A O 1
ATOM 862 N N . GLY A 1 105 ? -10.158 13.305 6.164 1.00 90.62 105 GLY A N 1
ATOM 863 C CA . GLY A 1 105 ? -9.481 13.943 7.292 1.00 90.62 105 GLY A CA 1
ATOM 864 C C . GLY A 1 105 ? -8.937 12.930 8.308 1.00 90.62 105 GLY A C 1
ATOM 865 O O . GLY A 1 105 ? -8.218 11.987 7.957 1.00 90.62 105 GLY A O 1
ATOM 866 N N . SER A 1 106 ? -9.294 13.100 9.587 1.00 86.94 106 SER A N 1
ATOM 867 C CA . SER A 1 106 ? -8.868 12.201 10.672 1.00 86.94 106 SER A CA 1
ATOM 868 C C . SER A 1 106 ? -9.384 10.768 10.522 1.00 86.94 106 SER A C 1
ATOM 870 O O . SER A 1 106 ? -8.712 9.839 10.979 1.00 86.94 106 SER A O 1
ATOM 872 N N . GLU A 1 107 ? -10.518 10.570 9.845 1.00 88.12 107 GLU A N 1
ATOM 873 C CA . GLU A 1 107 ? -11.127 9.252 9.618 1.00 88.12 107 GLU A CA 1
ATOM 874 C C . GLU A 1 107 ? -10.277 8.366 8.705 1.00 88.12 107 GLU A C 1
ATOM 876 O O . GLU A 1 107 ? -10.431 7.143 8.727 1.00 88.12 107 GLU A O 1
ATOM 881 N N . THR A 1 108 ? -9.325 8.948 7.963 1.00 85.81 108 THR A N 1
ATOM 882 C CA . THR A 1 108 ? -8.323 8.208 7.180 1.00 85.81 108 THR A CA 1
ATOM 883 C C . THR A 1 108 ? -7.570 7.201 8.047 1.00 85.81 108 THR A C 1
ATOM 885 O O . THR A 1 108 ? -7.322 6.079 7.615 1.00 85.81 108 THR A O 1
ATOM 888 N N . ILE A 1 109 ? -7.232 7.577 9.287 1.00 85.00 109 ILE A N 1
ATOM 889 C CA . ILE A 1 109 ? -6.421 6.756 10.203 1.00 85.00 109 ILE A CA 1
ATOM 890 C C . ILE A 1 109 ? -7.204 6.384 11.465 1.00 85.00 109 ILE A C 1
ATOM 892 O O . ILE A 1 109 ? -7.078 5.267 11.970 1.00 85.00 109 ILE A O 1
ATOM 896 N N . ARG A 1 110 ? -8.010 7.304 11.996 1.00 89.06 110 ARG A N 1
ATOM 897 C CA . ARG A 1 110 ? -8.727 7.164 13.267 1.00 89.06 110 ARG A CA 1
ATOM 898 C C . ARG A 1 110 ? -10.228 7.179 13.002 1.00 89.06 110 ARG A C 1
ATOM 900 O O . ARG A 1 110 ? -10.821 8.251 13.065 1.00 89.06 110 ARG A O 1
ATOM 907 N N . PRO A 1 111 ? -10.827 6.017 12.692 1.00 86.94 111 PRO A N 1
ATOM 908 C CA . PRO A 1 111 ? -12.265 5.948 12.524 1.00 86.94 111 PRO A CA 1
ATOM 909 C C . PRO A 1 111 ? -12.970 6.287 13.845 1.00 86.94 111 PRO A C 1
ATOM 911 O O . PRO A 1 111 ? -12.508 5.840 14.904 1.00 86.94 111 PRO A O 1
ATOM 914 N N . SER A 1 112 ? -14.077 7.028 13.793 1.00 86.81 112 SER A N 1
ATOM 915 C CA . SER A 1 112 ? -14.855 7.400 14.983 1.00 86.81 112 SER A CA 1
ATOM 916 C C . SER A 1 112 ? -16.324 6.987 14.909 1.00 86.81 112 SER A C 1
ATOM 918 O O . SER A 1 112 ? -16.907 6.816 13.841 1.00 86.81 112 SER A O 1
ATOM 920 N N . GLU A 1 113 ? -16.933 6.816 16.084 1.00 85.56 113 GLU A N 1
ATOM 921 C CA . GLU A 1 113 ? -18.346 6.440 16.206 1.00 85.56 113 GLU A CA 1
ATOM 922 C C . GLU A 1 113 ? -19.304 7.566 15.828 1.00 85.56 113 GLU A C 1
ATOM 924 O O . GLU A 1 113 ? -20.415 7.310 15.370 1.00 85.56 113 GLU A O 1
ATOM 929 N N . THR 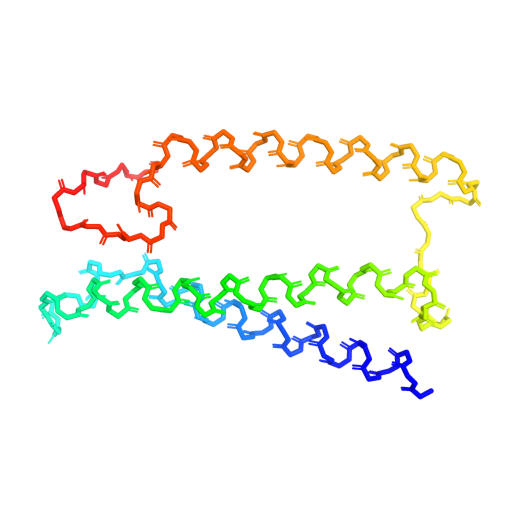A 1 114 ? -18.865 8.807 16.020 1.00 85.38 114 THR A N 1
ATOM 930 C CA . THR A 1 114 ? -19.651 10.014 15.761 1.00 85.38 114 THR A CA 1
ATOM 931 C C . THR A 1 114 ? -19.707 10.380 14.285 1.00 85.38 114 THR A C 1
ATOM 933 O O . THR A 1 11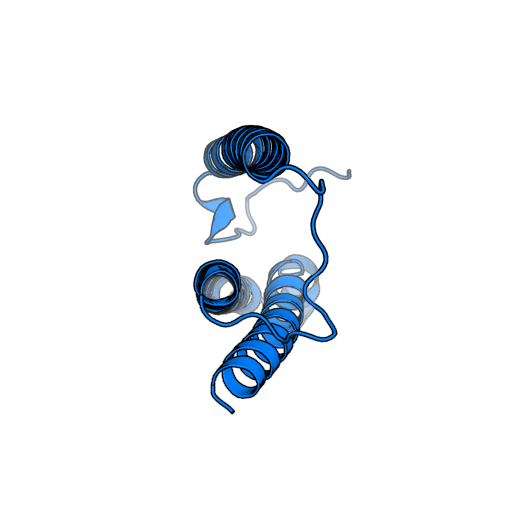4 ? -20.541 11.195 13.900 1.00 85.38 114 THR A O 1
ATOM 936 N N . THR A 1 115 ? -18.827 9.807 13.462 1.00 84.44 115 THR A N 1
ATOM 937 C CA . THR A 1 115 ? -18.807 10.075 12.027 1.00 84.44 115 THR A CA 1
ATOM 938 C C . THR A 1 115 ? -19.961 9.361 11.339 1.00 84.44 115 THR A C 1
ATOM 940 O O . THR A 1 115 ? -20.147 8.146 11.459 1.00 84.44 115 THR A O 1
ATOM 943 N N . GLU A 1 116 ? -20.748 10.136 10.597 1.00 80.94 116 GLU A N 1
ATOM 944 C CA . GLU A 1 116 ? -21.853 9.619 9.805 1.00 80.94 116 GLU A CA 1
ATOM 945 C C . GLU A 1 116 ? -21.332 8.695 8.698 1.00 80.94 116 GLU A C 1
ATOM 947 O O . GLU A 1 116 ? -20.411 9.026 7.951 1.00 80.94 116 GLU A O 1
ATOM 952 N N . MET A 1 117 ? -21.924 7.505 8.603 1.00 75.75 117 MET A N 1
ATOM 953 C CA . MET A 1 117 ? -21.593 6.544 7.557 1.00 75.75 117 MET A CA 1
ATOM 954 C C . MET A 1 117 ? -22.563 6.731 6.396 1.00 75.75 117 MET A C 1
ATOM 956 O O . MET A 1 117 ? -23.752 6.450 6.542 1.00 75.75 117 MET A O 1
ATOM 960 N N . TYR A 1 118 ? -22.050 7.142 5.241 1.00 73.94 118 TYR A N 1
ATOM 961 C CA . TYR A 1 118 ? -22.827 7.191 4.006 1.00 73.94 118 TYR A CA 1
ATOM 962 C C . TYR A 1 118 ? -23.046 5.767 3.467 1.00 73.94 118 TYR A C 1
ATOM 964 O O . TYR A 1 118 ? -22.143 4.932 3.517 1.00 73.94 118 TYR A O 1
ATOM 972 N N . GLY A 1 119 ? -24.261 5.470 3.000 1.00 59.16 119 GLY A N 1
ATOM 973 C CA . GLY A 1 119 ? -24.720 4.108 2.681 1.00 59.16 119 GLY A CA 1
ATOM 974 C C . GLY A 1 119 ? -24.074 3.433 1.467 1.00 59.16 119 GLY A C 1
ATOM 975 O O . GLY A 1 119 ? -24.280 2.232 1.293 1.00 59.16 119 GLY A O 1
ATOM 976 N N . GLY A 1 120 ? -23.271 4.168 0.690 1.00 54.16 120 GLY A N 1
ATOM 977 C CA . GLY A 1 120 ? -22.859 3.753 -0.652 1.00 54.16 120 GLY A CA 1
ATOM 978 C C . GLY A 1 120 ? -23.956 3.997 -1.676 1.00 54.16 120 GLY A C 1
ATOM 979 O O . GLY A 1 120 ? -25.132 3.707 -1.366 1.00 54.16 120 GLY A O 1
#

pLDDT: mean 92.02, std 6.39, range [54.16, 98.38]

Radius of gyration: 18.11 Å; chains: 1; bounding box: 42×30×48 Å